Protein AF-A0A9P1PYR2-F1 (afdb_monomer_lite)

Sequence (64 aa):
MDWRSKKYLTDKLAEALERKGMWRRAARRWLEVFDNAHDEKVREAAARRRDYCQRRVTDFFKGD

Radius of gyration: 12.96 Å; chains: 1; bounding box: 33×18×38 Å

Foldseek 3Di:
DPPPPPPQQCPVVLVVCVVVLVLVVSLVVLVVQLVPDPDPVSNVVSVVSSVVSVVSVVVVVVPD

Secondary structure (DSSP, 8-state):
--TTSS-S---HHHHHHHHTT-HHHHHHHHHHHHHT--SHHHHHHHHHHHHHHHHHHHHHTS--

InterPro domains:
  IPR024684 Transcriptional activator PerC/bacteriophage SfV Orf40 [PF06069] (9-57)

pLDDT: mean 77.29, std 15.54, range [42.44, 90.38]

Organism: Yersinia enterocolitica (NCBI:txid630)

Structure (mmCIF, N/CA/C/O backbone):
data_AF-A0A9P1PYR2-F1
#
_entry.id   AF-A0A9P1PYR2-F1
#
loop_
_atom_site.group_PDB
_atom_site.id
_atom_site.type_symbol
_atom_site.label_atom_id
_atom_site.label_alt_id
_atom_site.label_comp_id
_atom_site.label_asym_id
_atom_site.label_entity_id
_atom_site.label_seq_id
_atom_site.pdbx_PDB_ins_code
_atom_site.Cartn_x
_atom_site.Cartn_y
_atom_site.Cartn_z
_atom_site.occupancy
_atom_site.B_iso_or_equiv
_atom_site.auth_seq_id
_atom_site.auth_comp_id
_atom_site.auth_asym_id
_atom_site.auth_atom_id
_atom_site.pdbx_PDB_model_num
ATOM 1 N N . MET A 1 1 ? 21.299 1.628 -14.249 1.00 42.44 1 MET A N 1
ATOM 2 C CA . MET A 1 1 ? 20.549 0.741 -13.327 1.00 42.44 1 MET A CA 1
ATOM 3 C C . MET A 1 1 ? 19.991 1.646 -12.259 1.00 4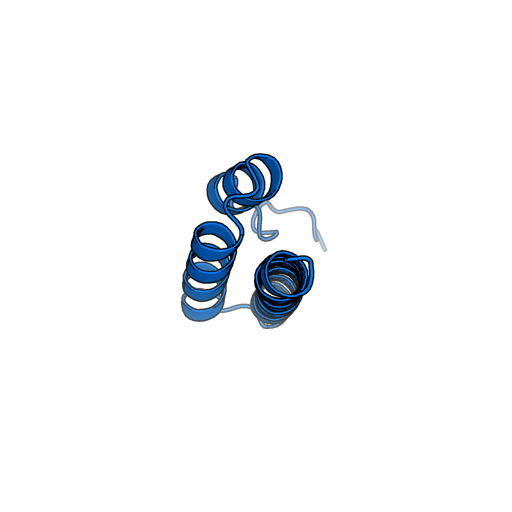2.44 1 MET A C 1
ATOM 5 O O . MET A 1 1 ? 20.653 1.932 -11.269 1.00 42.44 1 MET A O 1
ATOM 9 N N . ASP A 1 2 ? 18.792 2.152 -12.514 1.00 44.06 2 ASP A N 1
ATOM 10 C CA . ASP A 1 2 ? 18.244 3.284 -11.785 1.00 44.06 2 ASP A CA 1
ATOM 11 C C . ASP A 1 2 ? 16.981 2.831 -11.093 1.00 44.06 2 ASP A C 1
ATOM 13 O O . ASP A 1 2 ? 15.859 3.071 -11.540 1.00 44.06 2 ASP A O 1
ATOM 17 N N . TRP A 1 3 ? 17.181 2.211 -9.934 1.00 42.50 3 TRP A N 1
ATOM 18 C CA . TRP A 1 3 ? 16.104 1.891 -9.009 1.00 42.50 3 TRP A CA 1
ATOM 19 C C . TRP A 1 3 ? 15.468 3.153 -8.374 1.00 42.50 3 TRP A C 1
ATOM 21 O O . TRP A 1 3 ? 14.849 3.120 -7.323 1.00 42.50 3 TRP A O 1
ATOM 31 N N . ARG A 1 4 ? 15.661 4.322 -8.982 1.00 48.81 4 ARG A N 1
ATOM 32 C CA . ARG A 1 4 ? 15.080 5.610 -8.596 1.00 48.81 4 ARG A CA 1
ATOM 33 C C . ARG A 1 4 ? 14.151 6.169 -9.670 1.00 48.81 4 ARG A C 1
ATOM 35 O O . ARG A 1 4 ? 13.564 7.230 -9.463 1.00 48.81 4 ARG A O 1
ATOM 42 N N . SER A 1 5 ? 13.969 5.466 -10.793 1.00 48.59 5 SER A N 1
ATOM 43 C CA . SER A 1 5 ? 13.073 5.891 -11.871 1.00 48.59 5 SER A CA 1
ATOM 44 C C . SER A 1 5 ? 11.601 5.651 -11.490 1.00 48.59 5 SER A C 1
ATOM 46 O O . SER A 1 5 ? 10.966 4.695 -11.914 1.00 48.59 5 SER A O 1
ATOM 48 N N . LYS A 1 6 ? 11.101 6.490 -10.568 1.00 48.56 6 LYS A N 1
ATOM 49 C CA . LYS A 1 6 ? 9.703 6.915 -10.329 1.00 48.56 6 LYS A CA 1
ATOM 50 C C . LYS A 1 6 ? 8.561 5.904 -10.561 1.00 48.56 6 LYS A C 1
ATOM 52 O O . LYS A 1 6 ? 7.471 6.294 -10.965 1.00 48.56 6 LYS A O 1
ATOM 57 N N . LYS A 1 7 ? 8.752 4.630 -10.223 1.00 50.22 7 LYS A N 1
ATOM 58 C CA . LYS A 1 7 ? 7.652 3.652 -10.104 1.00 50.22 7 LYS A CA 1
ATOM 59 C C . LYS A 1 7 ? 7.772 2.783 -8.850 1.00 50.22 7 LYS A C 1
ATOM 61 O O . LYS A 1 7 ? 7.286 1.662 -8.792 1.00 50.22 7 LYS A O 1
ATOM 66 N N . TYR A 1 8 ? 8.425 3.324 -7.826 1.00 52.44 8 TYR A N 1
ATOM 67 C CA . TYR A 1 8 ? 8.449 2.765 -6.479 1.00 52.44 8 TYR A CA 1
ATOM 68 C C . TYR A 1 8 ? 7.134 3.129 -5.819 1.00 52.44 8 TYR A C 1
ATOM 70 O O . TYR A 1 8 ? 6.937 4.288 -5.467 1.00 52.44 8 TYR A O 1
ATOM 78 N N . LEU A 1 9 ? 6.235 2.150 -5.764 1.00 60.44 9 LEU A N 1
ATOM 79 C CA . LEU A 1 9 ? 4.996 2.074 -4.989 1.00 60.44 9 LEU A CA 1
ATOM 80 C C . LEU A 1 9 ? 4.806 3.206 -3.952 1.00 60.44 9 LEU A C 1
ATOM 82 O O . LEU A 1 9 ? 5.033 3.024 -2.760 1.00 60.44 9 LEU A O 1
ATOM 86 N N . THR A 1 10 ? 4.397 4.386 -4.412 1.00 60.72 10 THR A N 1
ATOM 87 C CA . THR A 1 10 ? 4.109 5.560 -3.578 1.00 60.72 10 THR A CA 1
ATOM 88 C C . THR A 1 10 ? 2.650 5.911 -3.799 1.00 60.72 10 THR A C 1
ATOM 90 O O . THR A 1 10 ? 2.305 6.856 -4.508 1.00 60.72 10 THR A O 1
ATOM 93 N N . ASP A 1 11 ? 1.760 5.095 -3.231 1.00 71.62 11 ASP A N 1
ATOM 94 C CA . ASP A 1 11 ? 0.342 5.437 -3.193 1.00 71.62 11 ASP A CA 1
ATOM 95 C C . ASP A 1 11 ? 0.126 6.413 -2.031 1.00 71.62 11 ASP A C 1
ATOM 97 O O . ASP A 1 11 ? -0.100 6.035 -0.881 1.00 71.62 11 ASP A O 1
ATOM 101 N N . LYS A 1 12 ? 0.239 7.710 -2.351 1.00 79.94 12 LYS A N 1
ATOM 102 C CA . LYS A 1 12 ? 0.067 8.816 -1.392 1.00 79.94 12 LYS A CA 1
ATOM 103 C C . LYS A 1 12 ? -1.260 8.725 -0.633 1.00 79.94 12 LYS A C 1
ATOM 105 O O . LYS A 1 12 ? -1.358 9.222 0.487 1.00 79.94 12 LYS A O 1
ATOM 110 N N . LEU A 1 13 ? -2.281 8.121 -1.244 1.00 79.44 13 LEU A N 1
ATOM 111 C CA . LEU A 1 13 ? -3.583 7.919 -0.625 1.00 79.44 13 LEU A CA 1
ATOM 112 C C . LEU A 1 13 ? -3.519 6.818 0.440 1.00 79.44 13 LEU A C 1
ATOM 114 O O . LEU A 1 13 ? -3.984 7.050 1.553 1.00 79.44 13 LEU A O 1
ATOM 118 N N . ALA A 1 14 ? -2.907 5.671 0.149 1.00 82.56 14 ALA A N 1
ATOM 119 C CA . ALA A 1 14 ? -2.702 4.600 1.117 1.00 82.56 14 ALA A CA 1
ATOM 120 C C . ALA A 1 14 ? -1.896 5.087 2.331 1.00 82.56 14 ALA A C 1
ATOM 122 O O . ALA A 1 14 ? -2.316 4.887 3.468 1.00 82.56 14 ALA A O 1
ATOM 123 N N . GLU A 1 15 ? -0.821 5.839 2.099 1.00 85.38 15 GLU A N 1
ATOM 124 C CA . GLU A 1 15 ? 0.008 6.417 3.166 1.00 85.38 15 GLU A CA 1
ATOM 125 C C . GLU A 1 15 ? -0.746 7.464 3.998 1.00 85.38 15 GLU A C 1
ATOM 127 O O . GLU A 1 15 ? -0.615 7.528 5.224 1.00 85.38 15 GLU A O 1
ATOM 132 N N . ALA A 1 16 ? -1.584 8.283 3.357 1.00 87.50 16 ALA A N 1
ATOM 133 C CA . ALA A 1 16 ? -2.448 9.222 4.065 1.00 87.50 16 ALA A CA 1
ATOM 134 C C . ALA A 1 16 ? -3.522 8.504 4.898 1.00 87.50 16 ALA A C 1
ATOM 136 O O . ALA A 1 16 ? -3.878 8.984 5.974 1.00 87.50 16 ALA A O 1
ATOM 137 N N . LEU A 1 17 ? -4.038 7.368 4.424 1.00 87.00 17 LEU A N 1
ATOM 138 C CA . LEU A 1 17 ? -5.012 6.553 5.150 1.00 87.00 17 LEU A CA 1
ATOM 139 C C . LEU A 1 17 ? -4.373 5.851 6.355 1.00 87.00 17 LEU A C 1
ATOM 141 O O . LEU A 1 17 ? -4.985 5.846 7.422 1.00 87.00 17 LEU A O 1
ATOM 145 N N . GLU A 1 18 ? -3.144 5.340 6.216 1.00 86.19 18 GLU A N 1
ATOM 146 C CA . GLU A 1 18 ? -2.342 4.794 7.324 1.00 86.19 18 GLU A CA 1
ATOM 147 C C . GLU A 1 18 ? -2.130 5.854 8.410 1.00 86.19 18 GLU A C 1
ATOM 149 O O . GLU A 1 18 ? -2.461 5.638 9.573 1.00 86.19 18 GLU A O 1
ATOM 154 N N . ARG A 1 19 ? -1.685 7.055 8.023 1.00 86.19 19 ARG A N 1
ATOM 155 C CA . ARG A 1 19 ? -1.497 8.181 8.953 1.00 86.19 19 ARG A CA 1
ATOM 156 C C . ARG A 1 19 ? -2.777 8.633 9.652 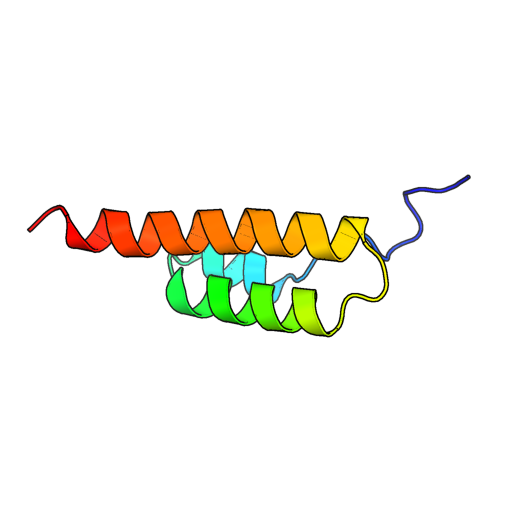1.00 86.19 19 ARG A C 1
ATOM 158 O O . ARG A 1 19 ? -2.709 9.140 10.765 1.00 86.19 19 ARG A O 1
ATOM 165 N N . LYS A 1 20 ? -3.932 8.495 8.999 1.00 87.50 20 LYS A N 1
ATOM 166 C CA . LYS A 1 20 ? -5.243 8.830 9.578 1.00 87.50 20 LYS A CA 1
ATOM 167 C C . LYS A 1 20 ? -5.817 7.708 10.450 1.00 87.50 20 LYS A C 1
ATOM 169 O O . LYS A 1 20 ? -6.936 7.852 10.930 1.00 87.50 20 LYS A O 1
ATOM 174 N N . GLY A 1 21 ? -5.118 6.580 10.607 1.00 86.69 21 GLY A N 1
ATOM 175 C CA . GLY A 1 21 ? -5.634 5.412 11.325 1.00 86.69 21 GLY A CA 1
ATOM 176 C C . GLY A 1 21 ? -6.806 4.726 10.615 1.00 86.69 21 GLY A C 1
ATOM 177 O O . GLY A 1 21 ? -7.502 3.897 11.197 1.00 86.69 21 GLY A O 1
ATOM 178 N N . MET A 1 22 ? -7.048 5.038 9.338 1.00 88.19 22 MET A N 1
ATOM 179 C CA . MET A 1 22 ? -8.109 4.425 8.536 1.00 88.19 22 MET A CA 1
ATOM 180 C C . MET A 1 22 ? -7.637 3.086 7.960 1.00 88.19 22 MET A C 1
ATOM 182 O O . MET A 1 22 ? -7.699 2.853 6.751 1.00 88.19 22 MET A O 1
ATOM 186 N N . TRP A 1 23 ? -7.182 2.189 8.835 1.00 89.19 23 TRP A N 1
ATOM 187 C CA . TRP A 1 23 ? -6.494 0.944 8.489 1.00 89.19 23 TRP A CA 1
ATOM 188 C C . TRP A 1 23 ? -7.289 0.053 7.525 1.00 89.19 23 TRP A C 1
ATOM 190 O O . TRP A 1 23 ? -6.728 -0.489 6.577 1.00 89.19 23 TRP A 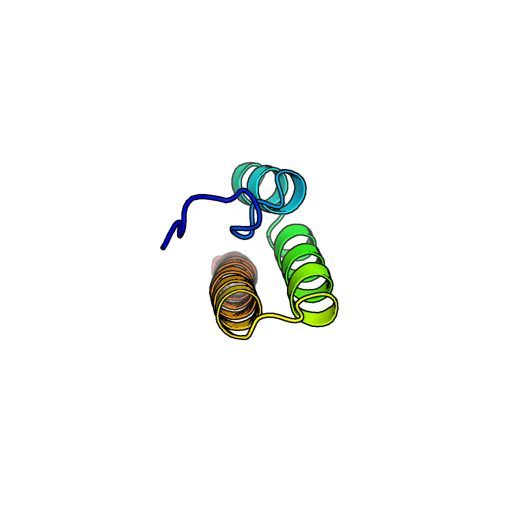O 1
ATOM 200 N N . ARG A 1 24 ? -8.620 -0.027 7.680 1.00 87.56 24 ARG A N 1
ATOM 201 C CA . ARG A 1 24 ? -9.502 -0.769 6.753 1.00 87.56 24 ARG A CA 1
ATOM 202 C C . ARG A 1 24 ? -9.460 -0.216 5.324 1.00 87.56 24 ARG A C 1
ATOM 204 O O . ARG A 1 24 ? -9.410 -0.979 4.362 1.00 87.56 24 ARG A O 1
ATOM 211 N N . ARG A 1 25 ? -9.473 1.112 5.180 1.00 88.56 25 ARG A N 1
ATOM 212 C CA . ARG A 1 25 ? -9.408 1.785 3.873 1.00 88.56 25 ARG A CA 1
ATOM 213 C C . ARG A 1 25 ? -8.003 1.706 3.284 1.00 88.56 25 ARG A C 1
ATOM 215 O O . ARG A 1 25 ? -7.876 1.449 2.092 1.00 88.56 25 ARG A O 1
ATOM 222 N N . ALA A 1 26 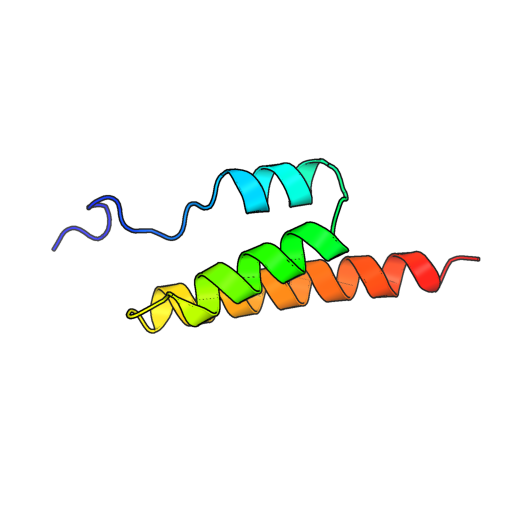? -6.974 1.854 4.118 1.00 90.12 26 ALA A N 1
ATOM 223 C CA . ALA A 1 26 ? -5.585 1.670 3.712 1.00 90.12 26 ALA A CA 1
ATOM 224 C C . ALA A 1 26 ? -5.341 0.253 3.166 1.00 90.12 26 ALA A C 1
ATOM 226 O O . ALA A 1 26 ? -4.820 0.103 2.067 1.00 90.12 26 ALA A O 1
ATOM 227 N N . ALA A 1 27 ? -5.812 -0.787 3.865 1.00 90.25 27 ALA A N 1
ATOM 228 C CA . ALA A 1 27 ? -5.687 -2.176 3.421 1.00 90.25 27 ALA A CA 1
ATOM 229 C C . ALA A 1 27 ? -6.362 -2.432 2.064 1.00 90.25 27 ALA A C 1
ATOM 231 O O . ALA A 1 27 ? -5.804 -3.132 1.219 1.00 90.25 27 ALA A O 1
ATOM 232 N N . ARG A 1 28 ? -7.551 -1.853 1.834 1.00 90.38 28 ARG A N 1
ATOM 233 C CA . ARG A 1 28 ? -8.240 -1.958 0.539 1.00 90.38 28 ARG A CA 1
ATOM 234 C C . ARG A 1 28 ? -7.463 -1.252 -0.567 1.00 90.38 28 ARG A C 1
ATOM 236 O O . ARG A 1 28 ? -7.329 -1.812 -1.647 1.00 90.38 28 ARG A O 1
ATOM 243 N N . ARG A 1 29 ? -6.896 -0.079 -0.281 1.00 89.25 29 ARG A N 1
ATOM 244 C CA . ARG A 1 29 ? -6.075 0.651 -1.246 1.00 89.25 29 ARG A CA 1
ATOM 245 C C . ARG A 1 29 ? -4.804 -0.116 -1.612 1.00 89.25 29 ARG A C 1
ATOM 247 O O . ARG A 1 29 ? -4.478 -0.225 -2.787 1.00 89.25 29 ARG A O 1
ATOM 254 N N . TRP A 1 30 ? -4.134 -0.725 -0.633 1.00 89.75 30 TRP A N 1
ATOM 255 C CA . TRP A 1 30 ? -2.990 -1.603 -0.893 1.00 89.75 30 TRP A CA 1
ATOM 256 C C . TRP A 1 30 ? -3.359 -2.833 -1.728 1.00 89.75 30 TRP A C 1
ATOM 258 O O . TRP A 1 30 ? -2.544 -3.270 -2.533 1.00 89.75 30 TRP A O 1
ATOM 268 N N . LEU A 1 31 ? -4.579 -3.363 -1.594 1.00 88.38 31 LEU A N 1
ATOM 269 C CA . LEU A 1 31 ? -5.067 -4.446 -2.452 1.00 88.38 31 LEU A CA 1
ATOM 270 C C . LEU A 1 31 ? -5.260 -3.990 -3.907 1.00 88.38 31 LEU A C 1
ATOM 272 O O . LEU A 1 31 ? -4.848 -4.702 -4.812 1.00 88.38 31 LEU A O 1
ATOM 276 N N . GLU A 1 32 ? -5.819 -2.799 -4.141 1.00 87.75 32 GLU A N 1
ATOM 277 C CA . GLU A 1 32 ? -5.926 -2.242 -5.500 1.00 87.75 32 GLU A CA 1
ATOM 278 C C . GLU A 1 32 ? -4.542 -2.054 -6.135 1.00 87.75 32 GLU A C 1
ATOM 280 O O . GLU A 1 32 ? -4.342 -2.348 -7.311 1.00 87.75 32 GLU A O 1
ATOM 285 N N . VAL A 1 33 ? -3.566 -1.591 -5.351 1.00 83.88 33 VAL A N 1
ATOM 286 C CA . VAL A 1 33 ? -2.186 -1.432 -5.819 1.00 83.88 33 VAL A CA 1
ATOM 287 C C . VAL A 1 33 ? -1.536 -2.790 -6.106 1.00 83.88 33 VAL A C 1
ATOM 289 O O . VAL A 1 33 ? -0.812 -2.909 -7.087 1.00 83.88 33 VAL A O 1
ATOM 292 N N . PHE A 1 34 ? -1.800 -3.809 -5.285 1.00 85.62 34 PHE A N 1
ATOM 293 C CA . PHE A 1 34 ? -1.345 -5.184 -5.513 1.00 85.62 34 PHE A CA 1
ATOM 294 C C . PHE A 1 34 ? -1.902 -5.759 -6.823 1.00 85.62 34 PHE A C 1
ATOM 296 O O . PHE A 1 34 ? -1.149 -6.357 -7.589 1.00 85.62 34 PHE A O 1
ATOM 303 N N . ASP A 1 35 ? -3.196 -5.559 -7.081 1.00 85.69 35 ASP A N 1
ATOM 304 C CA . ASP A 1 35 ? -3.896 -6.074 -8.264 1.00 85.69 35 ASP A CA 1
ATOM 305 C C . ASP A 1 35 ? -3.375 -5.425 -9.557 1.00 85.69 35 ASP A C 1
ATOM 307 O O . ASP A 1 35 ? -3.051 -6.102 -10.528 1.00 85.69 35 ASP A O 1
ATOM 311 N N . ASN A 1 36 ? -3.144 -4.109 -9.515 1.00 80.75 36 ASN A N 1
ATOM 312 C CA . ASN A 1 36 ? -2.579 -3.348 -10.632 1.00 80.75 36 ASN A CA 1
ATOM 313 C C . ASN A 1 36 ? -1.042 -3.456 -10.744 1.00 80.75 36 ASN A C 1
ATOM 315 O O . ASN A 1 36 ? -0.436 -2.864 -11.645 1.00 80.75 36 ASN A O 1
ATOM 319 N N . ALA A 1 37 ? -0.369 -4.166 -9.832 1.00 82.50 37 ALA A N 1
ATOM 320 C CA . ALA A 1 37 ? 1.082 -4.306 -9.856 1.00 82.50 37 ALA A CA 1
ATOM 321 C C . ALA A 1 37 ? 1.514 -5.357 -10.885 1.00 82.50 37 ALA A C 1
ATOM 323 O O . ALA A 1 37 ? 1.270 -6.555 -10.731 1.00 82.50 37 ALA A O 1
ATOM 324 N N . HIS A 1 38 ? 2.236 -4.902 -11.908 1.00 79.62 38 HIS A N 1
ATOM 325 C CA . HIS A 1 38 ? 2.903 -5.774 -12.882 1.00 79.62 38 HIS A CA 1
ATOM 326 C C . HIS A 1 38 ? 4.294 -6.229 -12.414 1.00 79.62 38 HIS A C 1
ATOM 328 O O . HIS A 1 38 ? 4.834 -7.192 -12.946 1.00 79.62 38 HIS A O 1
ATOM 334 N N . ASP A 1 39 ? 4.873 -5.537 -11.432 1.00 81.56 39 ASP A N 1
ATOM 335 C CA . ASP A 1 39 ? 6.190 -5.840 -10.875 1.00 81.56 39 ASP A CA 1
ATOM 336 C C . ASP A 1 39 ? 6.025 -6.621 -9.566 1.00 81.56 39 ASP A C 1
ATOM 338 O O . ASP A 1 39 ? 5.269 -6.222 -8.673 1.00 81.56 39 ASP A O 1
ATOM 342 N N . GLU A 1 40 ? 6.728 -7.743 -9.449 1.00 82.62 40 GLU A N 1
ATOM 343 C CA . GLU A 1 40 ? 6.661 -8.615 -8.278 1.00 82.62 40 GLU A CA 1
ATOM 344 C C . GLU A 1 40 ? 7.080 -7.884 -6.997 1.00 82.62 40 GLU A C 1
ATOM 346 O O . GLU A 1 40 ? 6.409 -8.001 -5.974 1.00 82.62 40 GLU A O 1
ATOM 351 N N . LYS A 1 41 ? 8.088 -7.007 -7.063 1.00 81.12 41 LYS A N 1
ATOM 352 C CA . LYS A 1 41 ? 8.572 -6.257 -5.891 1.00 81.12 41 LYS A CA 1
ATOM 353 C C . LYS A 1 41 ? 7.531 -5.260 -5.390 1.00 81.12 41 LYS A C 1
ATOM 355 O O . LYS A 1 41 ? 7.397 -5.023 -4.188 1.00 81.12 41 LYS A O 1
ATOM 360 N N . VAL A 1 42 ? 6.793 -4.661 -6.322 1.00 79.69 42 VAL A N 1
ATOM 361 C CA . VAL A 1 42 ? 5.680 -3.737 -6.060 1.00 79.69 42 VAL A CA 1
ATOM 362 C C . VAL A 1 42 ? 4.531 -4.506 -5.405 1.00 79.69 42 VAL A C 1
ATOM 364 O O . VAL A 1 42 ? 3.992 -4.073 -4.384 1.00 79.69 42 VAL A O 1
ATOM 367 N N . ARG A 1 43 ? 4.224 -5.695 -5.926 1.00 84.62 43 ARG A N 1
ATOM 368 C CA . ARG A 1 43 ? 3.206 -6.595 -5.385 1.00 84.62 43 ARG A CA 1
ATOM 369 C C . ARG A 1 43 ? 3.546 -7.070 -3.966 1.00 84.62 43 ARG A C 1
ATOM 371 O O . ARG A 1 43 ? 2.710 -6.964 -3.071 1.00 84.62 43 ARG A O 1
ATOM 378 N N . GLU A 1 44 ? 4.781 -7.501 -3.716 1.00 87.69 44 GLU A N 1
ATOM 379 C CA . GLU A 1 44 ? 5.254 -7.903 -2.384 1.00 87.69 44 GLU A CA 1
ATOM 380 C C . GLU A 1 44 ? 5.207 -6.752 -1.370 1.00 87.69 44 GLU A C 1
ATOM 382 O O . GLU A 1 44 ? 4.795 -6.930 -0.220 1.00 87.69 44 GLU A O 1
ATOM 387 N N . ALA A 1 45 ? 5.613 -5.545 -1.775 1.00 86.25 45 ALA A N 1
ATOM 388 C CA . ALA A 1 45 ? 5.562 -4.372 -0.910 1.00 86.25 45 ALA A CA 1
ATOM 389 C C . ALA A 1 45 ? 4.116 -3.989 -0.542 1.00 86.25 45 ALA A C 1
ATOM 391 O O . ALA A 1 45 ? 3.841 -3.714 0.630 1.00 86.25 45 ALA A O 1
ATOM 392 N N . ALA A 1 46 ? 3.188 -4.037 -1.504 1.00 87.06 46 ALA A N 1
ATOM 393 C CA . ALA A 1 46 ? 1.764 -3.825 -1.257 1.00 87.06 46 ALA A CA 1
ATOM 394 C C . ALA A 1 46 ? 1.176 -4.893 -0.321 1.00 87.06 46 ALA A C 1
ATOM 396 O O . ALA A 1 46 ? 0.455 -4.556 0.618 1.00 87.06 46 ALA A O 1
ATOM 397 N N . ALA A 1 47 ? 1.531 -6.167 -0.519 1.00 89.12 47 ALA A N 1
ATOM 398 C CA . ALA A 1 47 ? 1.085 -7.266 0.335 1.00 89.12 47 ALA A CA 1
ATOM 399 C C . ALA A 1 47 ? 1.547 -7.090 1.791 1.00 89.12 47 ALA A C 1
ATOM 401 O O . ALA A 1 47 ? 0.732 -7.200 2.709 1.00 89.12 47 ALA A O 1
ATOM 402 N N . ARG A 1 48 ? 2.821 -6.731 2.013 1.00 89.44 48 ARG A N 1
ATOM 403 C CA . ARG A 1 48 ? 3.357 -6.459 3.361 1.00 89.44 48 ARG A CA 1
ATOM 404 C C . ARG A 1 48 ? 2.645 -5.297 4.051 1.00 89.44 48 ARG A C 1
ATOM 406 O O . ARG A 1 48 ? 2.287 -5.407 5.223 1.00 89.44 48 ARG A O 1
ATOM 413 N N . ARG A 1 49 ? 2.411 -4.187 3.342 1.00 88.56 49 ARG A N 1
ATOM 414 C CA . ARG A 1 49 ? 1.696 -3.035 3.919 1.00 88.56 49 ARG A CA 1
ATOM 415 C C . ARG A 1 49 ? 0.218 -3.333 4.179 1.00 88.56 49 ARG A C 1
ATOM 417 O O . ARG A 1 49 ? -0.329 -2.899 5.193 1.00 88.56 49 ARG A O 1
ATOM 424 N N . ARG A 1 50 ? -0.422 -4.129 3.319 1.00 90.00 50 ARG A N 1
ATOM 425 C CA . ARG A 1 50 ? -1.783 -4.626 3.548 1.00 90.00 50 ARG A CA 1
ATOM 426 C C . ARG A 1 50 ? -1.865 -5.463 4.824 1.00 90.00 50 ARG A C 1
ATOM 428 O O . ARG A 1 50 ? -2.748 -5.198 5.635 1.00 90.00 50 ARG A O 1
ATOM 435 N N . ASP A 1 51 ? -0.955 -6.417 5.015 1.00 90.25 51 ASP A N 1
ATOM 436 C CA . ASP A 1 51 ? -0.902 -7.254 6.223 1.00 90.25 51 ASP A CA 1
ATOM 437 C C . ASP A 1 51 ? -0.724 -6.402 7.490 1.00 90.25 51 ASP A C 1
ATOM 439 O O . ASP A 1 51 ? -1.471 -6.552 8.456 1.00 90.25 51 ASP A O 1
ATOM 443 N N . TYR A 1 52 ? 0.172 -5.410 7.447 1.00 89.00 52 TYR A N 1
ATOM 444 C CA . TYR A 1 52 ? 0.341 -4.444 8.535 1.00 89.00 52 TYR A CA 1
ATOM 445 C C . TYR A 1 52 ? -0.966 -3.715 8.879 1.00 89.00 52 TYR A C 1
ATOM 447 O O . TYR A 1 52 ? -1.369 -3.662 10.043 1.00 89.00 52 TYR A O 1
ATOM 455 N N . CYS A 1 53 ? -1.663 -3.190 7.867 1.00 88.62 53 CYS A N 1
ATOM 456 C CA . CYS A 1 53 ? -2.951 -2.532 8.066 1.00 88.62 53 CYS A CA 1
ATOM 457 C C . CYS A 1 53 ? -3.992 -3.489 8.662 1.00 88.62 53 CYS A C 1
A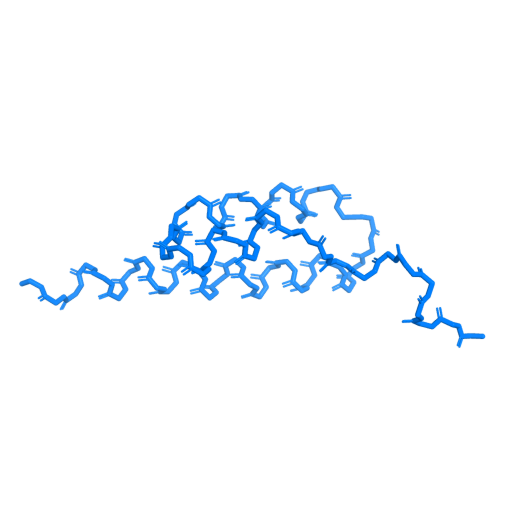TOM 459 O O . CYS A 1 53 ? -4.746 -3.094 9.547 1.00 88.62 53 CYS A O 1
ATOM 461 N N . GLN A 1 54 ? -4.038 -4.745 8.217 1.00 88.06 54 GLN A N 1
ATOM 462 C CA . GLN A 1 54 ? -4.977 -5.739 8.741 1.00 88.06 54 GLN A CA 1
ATOM 463 C C . GLN A 1 54 ? -4.703 -6.072 10.208 1.00 88.06 54 GLN A C 1
ATOM 465 O O . GLN A 1 54 ? -5.644 -6.091 10.997 1.00 88.06 54 GLN A O 1
ATOM 470 N N . ARG A 1 55 ? -3.433 -6.228 10.601 1.00 88.75 55 ARG A N 1
ATOM 471 C CA . ARG A 1 55 ? -3.060 -6.427 12.010 1.00 88.75 55 ARG A CA 1
ATOM 472 C C . ARG A 1 55 ? -3.485 -5.256 12.887 1.00 88.75 55 ARG A C 1
ATOM 474 O O . ARG A 1 55 ? -3.987 -5.474 13.981 1.00 88.75 55 ARG A O 1
ATOM 481 N N . ARG A 1 56 ? -3.346 -4.018 12.399 1.00 84.88 56 ARG A N 1
ATOM 482 C CA . ARG A 1 56 ? -3.827 -2.820 13.111 1.00 84.88 56 ARG A CA 1
ATOM 483 C C . ARG A 1 56 ? -5.346 -2.801 13.270 1.00 84.88 56 ARG A C 1
ATOM 485 O O . ARG A 1 56 ? -5.836 -2.352 14.297 1.00 84.88 56 ARG A O 1
ATOM 492 N N . VAL A 1 57 ? -6.088 -3.300 12.279 1.00 84.50 57 VAL A N 1
ATOM 493 C CA . VAL A 1 57 ? -7.544 -3.470 12.396 1.00 84.50 57 VAL A CA 1
ATOM 494 C C . VAL A 1 57 ? -7.882 -4.512 13.459 1.00 84.50 57 VAL A C 1
ATOM 496 O O . VAL A 1 57 ? -8.761 -4.257 14.268 1.00 84.50 57 VAL A O 1
ATOM 499 N N . THR A 1 58 ? -7.208 -5.664 13.478 1.00 77.19 58 THR A N 1
ATOM 500 C CA . THR A 1 58 ? -7.497 -6.729 14.454 1.00 77.19 58 THR A CA 1
ATOM 501 C C . THR A 1 58 ? -7.062 -6.374 15.874 1.00 77.19 58 THR A C 1
ATOM 503 O O . THR A 1 58 ? -7.751 -6.733 16.819 1.00 77.19 58 THR A O 1
ATOM 506 N N . ASP A 1 59 ? -5.943 -5.663 16.024 1.00 70.31 59 ASP A N 1
ATOM 507 C CA . ASP A 1 59 ? -5.435 -5.169 17.310 1.00 70.31 59 ASP A CA 1
ATOM 508 C C . ASP A 1 59 ? -6.413 -4.173 17.948 1.00 70.31 59 ASP A C 1
ATOM 510 O O . ASP A 1 59 ? -6.687 -4.249 19.140 1.00 70.31 59 ASP A O 1
ATOM 514 N N . PHE A 1 60 ? -7.049 -3.329 17.128 1.00 57.31 60 PHE A N 1
ATOM 515 C CA . PHE A 1 60 ? -8.083 -2.397 17.576 1.00 57.31 60 PHE A CA 1
ATOM 516 C C . PHE A 1 60 ? -9.309 -3.089 18.201 1.00 57.31 60 PHE A C 1
ATOM 518 O O . PHE A 1 60 ? -9.956 -2.497 19.050 1.00 57.31 60 PHE A O 1
ATOM 525 N N . PHE A 1 61 ? -9.629 -4.331 17.816 1.00 54.91 61 PHE A N 1
ATOM 526 C CA . PHE A 1 61 ? -10.788 -5.069 18.346 1.00 54.91 61 PHE A CA 1
ATOM 527 C C . PHE A 1 61 ? -10.478 -5.930 19.577 1.00 54.91 61 PHE A C 1
ATOM 529 O O . PHE A 1 61 ? -11.376 -6.585 20.096 1.00 54.91 61 PHE A O 1
ATOM 536 N N . LYS A 1 62 ? -9.217 -5.997 20.020 1.00 54.69 62 LYS A N 1
ATOM 537 C CA . LYS A 1 62 ? -8.797 -6.865 21.134 1.00 54.69 62 LYS A CA 1
ATOM 538 C C . LYS A 1 62 ? -8.677 -6.119 22.472 1.00 54.69 62 LYS A C 1
ATOM 540 O O . LYS A 1 62 ? -8.209 -6.708 23.441 1.00 54.69 62 LYS A O 1
ATOM 545 N N . GLY A 1 63 ? -9.044 -4.838 22.502 1.00 51.28 63 GLY A N 1
ATOM 546 C CA . GLY A 1 63 ? -8.854 -3.931 23.636 1.00 51.28 63 GLY A CA 1
ATOM 547 C C . GLY A 1 63 ? -10.134 -3.361 24.255 1.00 51.28 63 GLY A C 1
ATOM 548 O O . GLY A 1 63 ? -10.022 -2.346 24.935 1.00 51.28 63 GLY A O 1
ATOM 549 N N . ASP A 1 64 ? -11.296 -3.981 24.024 1.00 42.66 64 ASP A N 1
ATOM 550 C CA . ASP A 1 64 ? -12.563 -3.684 24.716 1.00 42.66 64 ASP 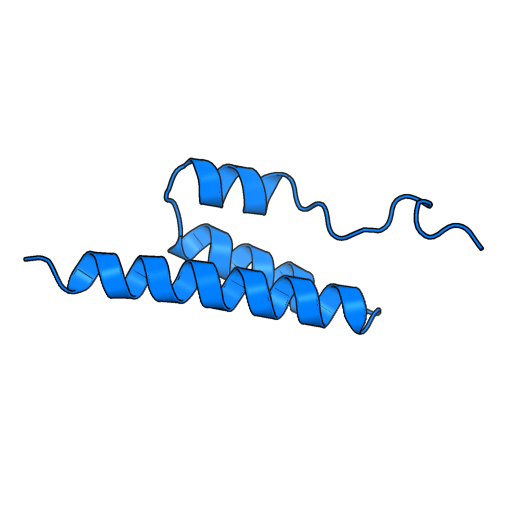A CA 1
ATOM 551 C C . ASP A 1 64 ? -12.950 -4.832 25.663 1.00 42.66 64 ASP A C 1
ATOM 553 O O . ASP A 1 64 ? -12.861 -6.008 25.231 1.00 42.66 64 ASP A O 1
#